Protein 8YZG (pdb70)

Organism: Streptococcus pneumoniae serotype 4 (strain ATCC BAA-334 / TIGR4) (NCBI:txid170187)

Secondary structure (DSSP, 8-state):
-EEEEHHHHHHTHHHHHHHHHHHT--EEEE-SSGGG-EEE--HHHHHHHHHHHHHHHH-

InterPro domains:
  IPR006442 Type II toxin-antitoxin system, antitoxin Phd/YefM [PF02604] (1-75)
  IPR036165 YefM-like superfamily [SSF143120] (1-77)
  IPR051405 phD/YefM antitoxin [PTHR33713] (1-79)

Solvent-accessible surface area: 4711 Å² total; per-residue (Å²): 141,80,67,7,100,104,51,48,22,129,90,91,70,157,88,31,93,126,57,5,85,121,88,99,105,29,2,36,2,54,22,193,81,111,136,92,67,84,82,25,47,3,142,70,22,119,44,39,72,74,107,86,107,141,96,64,134,104,167

Radius of gyration: 13.58 Å; Cα contacts (8 Å, |Δi|>4): 65; chains: 1; bounding box: 40×23×25 Å

B-factor: mean 17.43, std 8.89, range [6.29, 44.81]

Foldseek 3Di:
DAEAEPVRCVVCVVVVQVVLVVPVDKYWYDYPPVVVIDIDHHPVNVVVVVVVVVVVVVD

Structure (mmCIF, N/CA/C/O backbone):
data_8YZG
#
_entry.id   8YZG
#
_cell.length_a   37.273
_cell.length_b   37.273
_cell.length_c   89.802
_cell.angle_alpha   90.000
_cell.angle_beta   90.000
_cell.angle_gamma   90.000
#
_symmetry.space_group_name_H-M   'P 41 21 2'
#
loop_
_entity.id
_entity.type
_entity.pdbx_description
1 polymer Antitoxin
2 water water
#
loop_
_atom_site.group_PDB
_atom_site.id
_atom_site.type_symbol
_atom_site.label_atom_id
_atom_site.label_alt_id
_atom_site.label_comp_id
_atom_site.label_asym_id
_atom_site.label_entity_id
_atom_site.label_seq_id
_atom_site.pdbx_PDB_ins_code
_atom_site.Cartn_x
_atom_site.Cartn_y
_atom_site.Cartn_z
_atom_site.occupancy
_atom_site.B_iso_or_equiv
_atom_site.auth_seq_id
_atom_site.auth_comp_id
_atom_site.auth_asym_id
_atom_site.auth_atom_id
_atom_site.pdbx_PDB_model_num
ATOM 1 N N . MET A 1 1 ? 4.21603 20.01863 37.96415 1.000 26.03179 1 MET A N 1
ATOM 2 C CA . MET A 1 1 ? 4.41529 18.57934 38.08940 1.000 23.61629 1 MET A CA 1
ATOM 3 C C . MET A 1 1 ? 3.09588 17.82296 37.95629 1.000 18.61170 1 MET A C 1
ATOM 4 O O . MET A 1 1 ? 2.07333 18.28092 38.46456 1.000 20.56478 1 MET A O 1
ATOM 9 N N . GLU A 1 2 ? 3.12505 16.67024 37.28450 1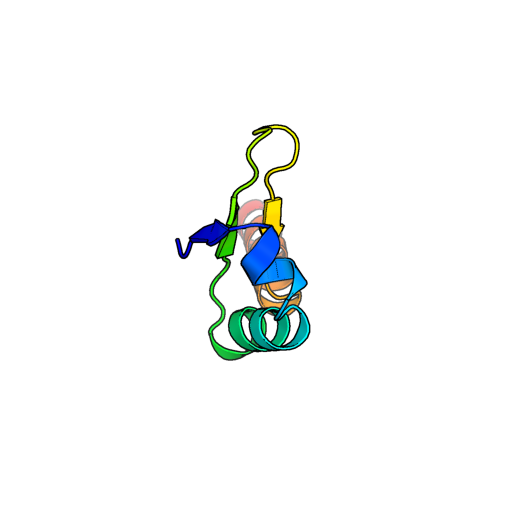.000 17.02573 2 GLU A N 1
ATOM 10 C CA . GLU A 1 2 ? 1.92922 15.84149 37.18726 1.000 15.08546 2 GLU A CA 1
ATOM 11 C C . GLU A 1 2 ? 1.46685 15.43433 38.58075 1.000 15.28743 2 GLU A C 1
ATOM 12 O O . GLU A 1 2 ? 2.27210 15.07764 39.44838 1.000 15.02400 2 GLU A O 1
ATOM 18 N N . ALA A 1 3 ? 0.16344 15.52506 38.80663 1.000 11.93779 3 ALA A N 1
ATOM 19 C CA . ALA A 1 3 ? -0.44589 15.16840 40.07640 1.000 12.56597 3 ALA A CA 1
ATOM 20 C C . ALA A 1 3 ? -1.42612 14.03339 39.82942 1.000 10.74474 3 ALA A C 1
ATOM 21 O O . ALA A 1 3 ? -2.23115 14.09043 38.88970 1.000 12.99172 3 ALA 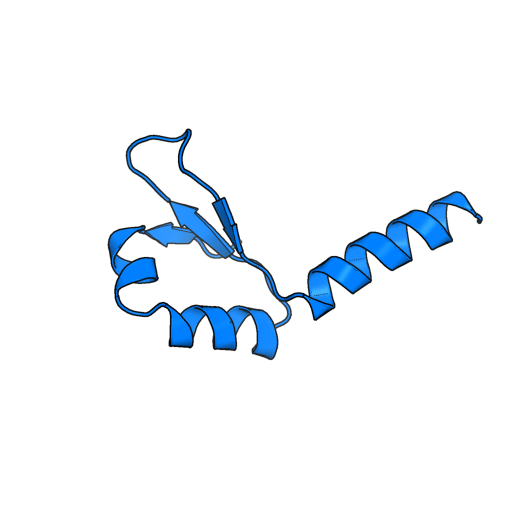A O 1
ATOM 23 N N . VAL A 1 4 ? -1.35314 13.00466 40.66382 1.000 9.46842 4 VAL A N 1
ATOM 24 C CA . VAL A 1 4 ? -2.10865 11.77092 40.48992 1.000 9.68858 4 VAL A CA 1
ATOM 25 C C . VAL A 1 4 ? -2.81302 11.45475 41.80201 1.000 9.77176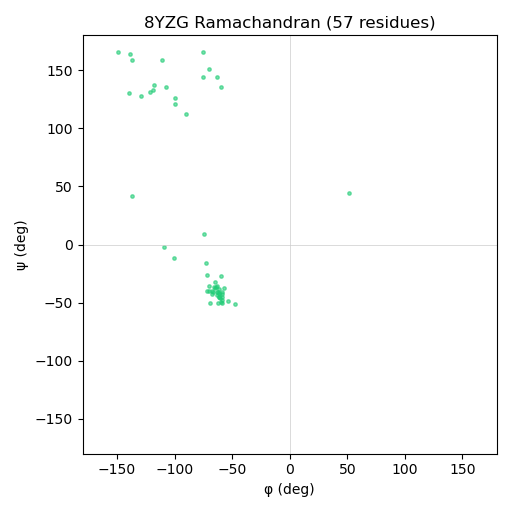 4 VAL A C 1
ATOM 26 O O . VAL A 1 4 ? -2.17024 11.38524 42.85719 1.000 9.42141 4 VAL A O 1
ATOM 30 N N . LEU A 1 5 ? -4.12375 11.22837 41.73741 1.000 9.00968 5 LEU A N 1
ATOM 31 C CA . LEU A 1 5 ? -4.87020 10.81359 42.92185 1.000 10.53884 5 LEU A CA 1
ATOM 32 C C . LEU A 1 5 ? -4.38443 9.46215 43.42765 1.000 9.11218 5 LEU A C 1
ATOM 33 O O . LEU A 1 5 ? -4.05595 8.56701 42.64723 1.000 9.13946 5 LEU A O 1
ATOM 38 N N . TYR A 1 6 ? -4.37354 9.30784 44.75579 1.000 8.59369 6 TYR A N 1
ATOM 39 C CA . TYR A 1 6 ? -3.93980 8.05167 45.35758 1.000 9.68534 6 TYR A CA 1
ATOM 40 C C . TYR A 1 6 ? -4.58291 6.83170 44.69631 1.000 9.75978 6 TYR A C 1
ATOM 41 O O . TYR A 1 6 ? -3.89349 5.87295 44.33911 1.000 9.98323 6 TYR A O 1
ATOM 50 N N . SER A 1 7 ? -5.91201 6.82698 44.56465 1.000 10.18924 7 SER A N 1
ATOM 51 C CA . SER A 1 7 ? -6.56744 5.63231 44.03399 1.000 11.19843 7 SER A CA 1
ATOM 52 C C . SER A 1 7 ? -6.10108 5.32800 42.61434 1.000 10.54751 7 SER A C 1
ATOM 53 O O . SER A 1 7 ? -5.89210 4.16441 42.24886 1.000 10.45653 7 SER A O 1
ATOM 56 N N . THR A 1 8 ? -5.90683 6.36864 41.80816 1.000 9.38788 8 THR A N 1
ATOM 57 C CA . THR A 1 8 ? -5.44632 6.16995 40.43888 1.000 9.83048 8 THR A CA 1
ATOM 58 C C . THR A 1 8 ? -4.02141 5.63459 40.40949 1.000 8.79849 8 THR A C 1
ATOM 59 O O . THR A 1 8 ? -3.69932 4.73760 39.62010 1.000 9.33748 8 THR A O 1
ATOM 63 N N . PHE A 1 9 ? -3.15958 6.18316 41.26354 1.000 8.30948 9 PHE A N 1
ATOM 64 C CA . PHE A 1 9 ? -1.78980 5.69699 41.38130 1.000 8.97544 9 PHE A CA 1
ATOM 65 C C . PHE A 1 9 ? -1.75850 4.21803 41.77254 1.000 8.99689 9 PHE A C 1
ATOM 66 O O . PHE A 1 9 ? -1.08416 3.40599 41.12748 1.000 9.25584 9 PHE A O 1
ATOM 74 N N . ARG A 1 10 ? -2.50593 3.85184 42.81756 1.000 8.68169 10 ARG A N 1
ATOM 75 C CA . ARG A 1 10 ? -2.55628 2.46234 43.26143 1.000 10.42699 10 ARG A CA 1
ATOM 76 C C . ARG A 1 10 ? -3.05269 1.54435 42.15030 1.000 12.15269 10 ARG A C 1
ATOM 77 O O . ARG A 1 10 ? -2.50567 0.45706 41.94242 1.000 14.52574 10 ARG A O 1
ATOM 85 N N . ASN A 1 11 ? -4.06396 1.98791 41.39952 1.000 9.95884 11 ASN A N 1
ATOM 86 C CA . ASN A 1 11 ? -4.67609 1.15354 40.36896 1.000 12.52777 11 ASN A CA 1
ATOM 87 C C . ASN A 1 11 ? -3.79161 0.97750 39.15018 1.000 10.76337 11 ASN A C 1
ATOM 88 O O . ASN A 1 11 ? -4.07149 0.10974 38.31821 1.000 13.04222 11 ASN A O 1
ATOM 93 N N . HIS A 1 12 ? -2.76656 1.80889 38.98966 1.000 10.50806 12 HIS A N 1
ATOM 94 C CA . HIS A 1 12 ? -1.92780 1.78118 37.79797 1.000 10.77535 12 HIS A CA 1
ATOM 95 C C . HIS A 1 12 ? -0.46695 1.91967 38.18090 1.000 10.53063 12 HIS A C 1
ATOM 96 O O . HIS A 1 12 ? 0.30860 2.59830 37.50512 1.000 9.78104 12 HIS A O 1
ATOM 103 N N . LEU A 1 13 ? -0.06799 1.22625 39.24588 1.000 10.38092 13 LEU A N 1
ATOM 104 C CA . LEU A 1 13 ? 1.23584 1.46283 39.85567 1.000 9.52131 13 LEU A CA 1
ATOM 105 C C . LEU A 1 13 ? 2.37541 1.21026 38.87507 1.000 10.38940 13 LEU A C 1
ATOM 106 O O . LEU A 1 13 ? 3.26513 2.05495 38.71327 1.000 8.92412 13 LEU A O 1
ATOM 111 N N . LYS A 1 14 ? 2.36034 0.06061 38.19203 1.000 10.53346 14 LYS A N 1
ATOM 112 C CA . LYS A 1 14 ? 3.43644 -0.24781 37.25756 1.000 11.66073 14 LYS A CA 1
ATOM 113 C C . LYS A 1 14 ? 3.48853 0.76381 36.12109 1.000 10.25578 14 LYS A C 1
ATOM 114 O O . LYS A 1 14 ? 4.57611 1.18248 35.70485 1.000 10.13415 14 LYS A O 1
ATOM 120 N N . ASP A 1 15 ? 2.32871 1.17339 35.59954 1.000 9.39646 15 ASP A N 1
ATOM 121 C CA . ASP A 1 15 ? 2.32364 2.17820 34.54002 1.000 10.91769 15 ASP A CA 1
ATOM 122 C C . ASP A 1 15 ? 2.98608 3.47422 34.99831 1.000 8.85915 15 ASP A C 1
ATOM 123 O O . ASP A 1 15 ? 3.73968 4.09812 34.23887 1.000 9.22777 15 ASP A O 1
ATOM 128 N N . TYR A 1 16 ? 2.70080 3.91397 36.22005 1.000 8.61988 16 TYR A N 1
ATOM 129 C CA . TYR A 1 16 ? 3.30386 5.15311 36.69894 1.000 7.70648 16 TYR A CA 1
ATOM 130 C C . TYR A 1 16 ? 4.79830 5.00332 36.95996 1.000 8.24776 16 TYR A C 1
ATOM 131 O O . TYR A 1 16 ? 5.56505 5.95152 36.74516 1.000 8.63135 16 TYR A O 1
ATOM 140 N N . MET A 1 17 ? 5.22999 3.84018 37.44627 1.000 7.91440 17 MET A N 1
ATOM 141 C CA . MET A 1 17 ? 6.65971 3.60237 37.60328 1.000 9.21699 17 MET A CA 1
ATOM 142 C C . MET A 1 17 ? 7.37338 3.65788 36.26134 1.000 8.97973 17 MET A C 1
ATOM 143 O O . MET A 1 17 ? 8.45164 4.25491 36.14805 1.000 9.02353 17 MET A O 1
ATOM 148 N N . LYS A 1 18 ? 6.77885 3.05337 35.23136 1.000 8.49882 18 LYS A N 1
ATOM 149 C CA . LYS A 1 18 ? 7.37205 3.12395 33.90327 1.000 8.77746 18 LYS A CA 1
ATOM 150 C C . LYS A 1 18 ? 7.37405 4.55327 33.39022 1.000 8.47498 18 LYS A C 1
ATOM 151 O O . LYS A 1 18 ? 8.33927 4.98582 32.74836 1.000 9.17919 18 LYS A O 1
ATOM 157 N N . LYS A 1 19 ? 6.31775 5.31846 33.68136 1.000 7.53716 19 LYS A N 1
ATOM 158 C CA . LYS A 1 19 ? 6.24075 6.69859 33.21025 1.000 8.54049 19 LYS A CA 1
ATOM 159 C C . LYS A 1 19 ? 7.37007 7.55558 33.77159 1.000 9.33957 19 LYS A C 1
ATOM 160 O O . LYS A 1 19 ? 8.04743 8.27069 33.02390 1.000 8.77057 19 LYS A O 1
ATOM 166 N N . VAL A 1 20 ? 7.58528 7.52146 35.09223 1.000 7.61985 20 VAL A N 1
ATOM 167 C CA . VAL A 1 20 ? 8.60829 8.39960 35.65367 1.000 8.35825 20 VAL A CA 1
ATOM 168 C C . VAL A 1 20 ? 9.97473 8.00884 35.14020 1.000 7.47087 20 VAL A C 1
ATOM 169 O O . VAL A 1 20 ? 10.84831 8.86988 34.96245 1.000 8.07078 20 VAL A O 1
ATOM 173 N N . ASN A 1 21 ? 10.18361 6.71705 34.87815 1.000 7.50542 21 ASN A N 1
ATOM 174 C CA . ASN A 1 21 ? 11.43395 6.27040 34.27081 1.000 8.44188 21 ASN A CA 1
ATOM 175 C C . ASN A 1 21 ? 11.54555 6.73928 32.82857 1.000 9.57669 21 ASN A C 1
ATOM 176 O O . ASN A 1 21 ? 12.55414 7.33205 32.43101 1.000 8.96284 21 ASN A O 1
ATOM 181 N N . ASP A 1 22 ? 10.51275 6.49944 32.03668 1.000 7.54223 22 ASP A N 1
ATOM 182 C CA . ASP A 1 22 ? 10.62203 6.75764 30.60785 1.000 8.37958 22 ASP A CA 1
ATOM 183 C C . ASP A 1 22 ? 10.63934 8.24754 30.29537 1.000 9.24871 22 ASP A C 1
ATOM 184 O O . ASP A 1 22 ? 11.17274 8.65284 29.25447 1.000 9.86815 22 ASP A O 1
ATOM 189 N N . GLU A 1 23 ? 10.05122 9.07167 31.15860 1.000 8.71493 23 GLU A N 1
ATOM 190 C CA . GLU A 1 23 ? 9.94416 10.50315 30.92867 1.000 9.52023 23 GLU A CA 1
ATOM 191 C C . GLU A 1 23 ? 10.97967 11.32813 31.67988 1.000 9.29444 23 GLU A C 1
ATOM 192 O O . GLU A 1 23 ? 11.11080 12.52370 31.39172 1.000 10.12618 23 GLU A O 1
ATOM 198 N N . PHE A 1 24 ? 11.71224 10.74345 32.63806 1.000 7.49178 24 PHE A N 1
ATOM 199 C CA . PHE A 1 24 ? 12.64185 11.51112 33.47505 1.000 9.39101 24 PHE A CA 1
ATOM 200 C C . PHE A 1 24 ? 11.93537 12.71677 34.09321 1.000 11.39234 24 PHE A C 1
ATOM 201 O O . PHE A 1 24 ? 12.44668 13.84004 34.08577 1.000 11.84216 24 PHE A O 1
ATOM 209 N N . GLU A 1 25 ? 10.71884 12.48043 34.60130 1.000 8.71726 25 GLU A N 1
ATOM 210 C CA . GLU A 1 25 ? 9.88098 13.51977 35.21018 1.000 10.90162 25 GLU A CA 1
ATOM 211 C C . GLU A 1 25 ? 9.19303 12.93814 36.44428 1.000 10.05068 25 GLU A C 1
ATOM 212 O O . GLU A 1 25 ? 8.59017 11.85010 36.35597 1.000 12.44513 25 GLU A O 1
ATOM 218 N N . PRO A 1 26 ? 9.25701 13.62703 37.57746 1.000 9.15331 26 PRO A N 1
ATOM 219 C CA . PRO A 1 26 ? 8.58089 13.16333 38.79906 1.000 9.63992 26 PRO A CA 1
ATOM 220 C C . PRO A 1 26 ? 7.07848 13.39803 38.71594 1.000 7.96263 26 PRO A C 1
ATOM 221 O O . PRO A 1 26 ? 6.57883 14.15611 37.88386 1.000 11.09215 26 PRO A O 1
ATOM 225 N N . LEU A 1 27 ? 6.35423 12.75746 39.62831 1.000 7.88676 27 LEU A N 1
ATOM 226 C CA . LEU A 1 27 ? 4.94168 13.05696 39.79663 1.000 8.47320 27 LEU A CA 1
ATOM 227 C C . LEU A 1 27 ? 4.63508 13.12396 41.28221 1.000 8.57782 27 LEU A C 1
ATOM 228 O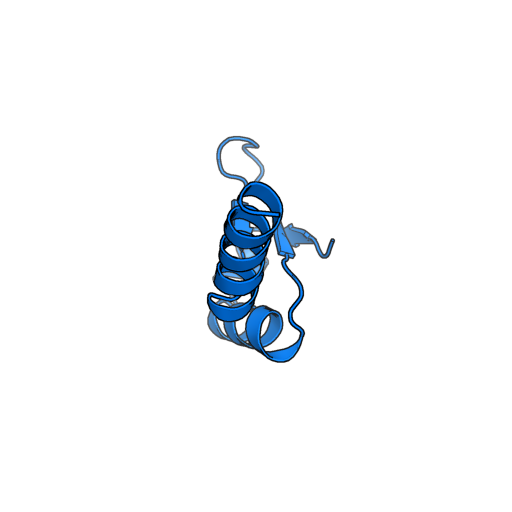 O . LEU A 1 27 ? 5.36609 12.57965 42.10932 1.000 9.03264 27 LEU A O 1
ATOM 233 N N . THR A 1 28 ? 3.54023 13.79231 41.62359 1.000 9.20803 28 THR A N 1
ATOM 234 C CA . THR A 1 28 ? 3.06338 13.88264 42.99776 1.000 10.08126 28 THR A CA 1
ATOM 235 C C . THR A 1 28 ? 1.81534 13.02853 43.13182 1.000 8.70463 28 THR A C 1
ATOM 236 O O . THR A 1 28 ? 0.94622 13.05595 42.25746 1.000 9.47261 28 THR A O 1
ATOM 240 N N . VAL A 1 29 ? 1.73807 12.25473 44.20985 1.000 9.20236 29 VAL A N 1
ATOM 241 C CA . VAL A 1 29 ? 0.53667 11.49906 44.54936 1.000 8.35952 29 VAL A CA 1
ATOM 242 C C . VAL A 1 29 ? -0.23853 12.26185 45.61030 1.000 10.88905 29 VAL A C 1
ATOM 243 O O . VAL A 1 29 ? 0.30957 12.61960 46.66835 1.000 10.56718 29 VAL A O 1
ATOM 247 N N . VAL A 1 30 ? -1.51248 12.50901 45.30459 1.000 12.26524 30 VAL A N 1
ATOM 248 C CA . VAL A 1 30 ? -2.39398 13.39331 46.06082 1.000 12.66249 30 VAL A CA 1
ATOM 249 C C . VAL A 1 30 ? -3.26075 12.52728 46.9668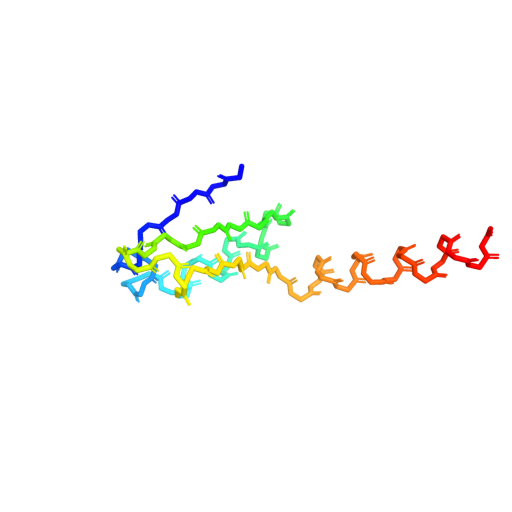4 1.000 13.40983 30 VAL A C 1
ATOM 250 O O . VAL A 1 30 ? -4.00389 11.66642 46.48843 1.000 12.01773 30 VAL A O 1
ATOM 254 N N . ASN A 1 31 ? -3.17561 12.74855 48.27463 1.000 17.03180 31 ASN A N 1
ATOM 255 C CA . ASN A 1 31 ? -4.04634 12.06365 49.21886 1.000 22.81761 31 ASN A CA 1
ATOM 256 C C . ASN A 1 31 ? -5.02346 13.05135 49.83616 1.000 20.03544 31 ASN A C 1
ATOM 257 O O . ASN A 1 31 ? -4.79196 14.25728 49.85784 1.000 28.09927 31 ASN A O 1
ATOM 262 N N . LYS A 1 32 ? -6.12364 12.51600 50.36203 1.000 29.76778 32 LYS A N 1
ATOM 263 C CA . LYS A 1 32 ? -7.02455 13.34809 51.14829 1.000 31.39798 32 LYS A CA 1
ATOM 264 C C . LYS A 1 32 ? -6.32809 13.85341 52.40576 1.000 31.84594 32 LYS A C 1
ATOM 265 O O . LYS A 1 32 ? -6.55133 14.99344 52.82986 1.000 32.69025 32 LYS A O 1
ATOM 271 N N . ASN A 1 33 ? -5.47023 13.02439 53.00793 1.000 29.33526 33 ASN A N 1
ATOM 272 C CA . ASN A 1 33 ? -4.63815 13.44590 54.12842 1.000 31.78405 33 ASN A CA 1
ATOM 273 C C . ASN A 1 33 ? -3.33800 13.97716 53.55503 1.000 27.66756 33 ASN A C 1
ATOM 274 O O . ASN A 1 33 ? -2.54750 13.19071 53.01061 1.000 23.54520 33 ASN A O 1
ATOM 279 N N . PRO A 1 34 ? -3.05124 15.27975 53.65820 1.000 28.49161 34 PRO A N 1
ATOM 280 C CA . PRO A 1 34 ? -1.78901 15.79195 53.09682 1.000 28.43193 34 PRO A CA 1
AT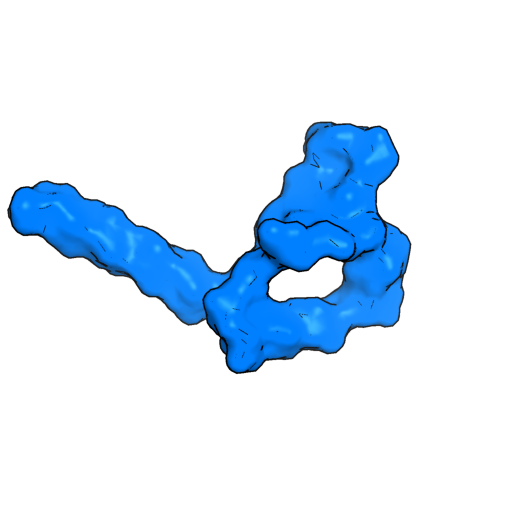OM 281 C C . PRO A 1 34 ? -0.54127 15.15085 53.69095 1.000 22.01334 34 PRO A C 1
ATOM 282 O O . PRO A 1 34 ? 0.48608 15.08788 53.01415 1.000 21.31414 34 PRO A O 1
ATOM 286 N N . ASP A 1 35 ? -0.58652 14.66151 54.92511 1.000 23.10890 35 ASP A N 1
ATOM 287 C CA . ASP A 1 35 ? 0.59703 14.02513 55.49167 1.000 21.35018 35 ASP A CA 1
ATOM 288 C C . ASP A 1 35 ? 0.86990 12.63177 54.93108 1.000 22.47579 35 ASP A C 1
ATOM 289 O O . ASP A 1 35 ? 1.72832 11.92301 55.46557 1.000 22.83825 35 ASP A O 1
ATOM 294 N N . GLU A 1 36 ? 0.15293 12.21834 53.88847 1.000 20.66156 36 GLU A N 1
ATOM 295 C CA . GLU A 1 36 ? 0.45051 10.99055 53.17078 1.000 18.36866 36 GLU A CA 1
ATOM 296 C C . GLU A 1 36 ? 1.00435 11.27803 51.78542 1.000 16.43406 36 GLU A C 1
ATOM 297 O O . GLU A 1 36 ? 1.37260 10.34488 51.05621 1.000 16.47985 36 GLU A O 1
ATOM 303 N N . ASP A 1 37 ? 1.09994 12.54166 51.41657 1.000 11.33478 37 ASP A N 1
ATOM 304 C CA . ASP A 1 37 ? 1.39872 12.88470 50.02975 1.000 15.06104 37 ASP A CA 1
ATOM 305 C C . ASP A 1 37 ? 2.86140 12.65570 49.72133 1.000 16.47302 37 ASP A C 1
ATOM 306 O O . ASP A 1 37 ? 3.74171 12.87226 50.55975 1.000 15.44822 37 ASP A O 1
ATOM 311 N N . ILE A 1 38 ? 3.12269 12.21899 48.50177 1.000 11.20898 38 ILE A N 1
ATOM 312 C CA . ILE A 1 38 ? 4.45275 11.77082 48.13547 1.000 10.49799 38 ILE A CA 1
ATOM 313 C C . ILE A 1 38 ? 4.80730 12.27797 46.75323 1.000 8.18681 38 ILE A C 1
ATOM 314 O O . ILE A 1 38 ? 3.95792 12.72845 45.97604 1.000 8.37046 38 ILE A O 1
ATOM 319 N N . VAL A 1 39 ? 6.09457 12.20789 46.47326 1.000 7.04716 39 VAL A N 1
ATOM 320 C CA . VAL A 1 39 ? 6.66151 12.40978 45.15718 1.000 8.06529 39 VAL A CA 1
ATOM 321 C C . VAL A 1 39 ? 7.33349 11.10512 44.75315 1.000 7.35897 39 VAL A C 1
ATOM 322 O O . VAL A 1 39 ? 7.96650 10.42889 45.58244 1.000 7.54207 39 VAL A O 1
ATOM 326 N N . VAL A 1 40 ? 7.12791 10.73334 43.49360 1.000 7.07499 40 VAL A N 1
ATOM 327 C CA . VAL A 1 40 ? 7.65666 9.51679 42.90421 1.000 6.52383 40 VAL A CA 1
ATOM 328 C C . VAL A 1 40 ? 8.50439 9.93808 41.71251 1.000 7.27897 40 VAL A C 1
ATOM 329 O O . VAL A 1 40 ? 8.06262 10.74214 40.88430 1.000 7.51991 40 VAL A O 1
ATOM 333 N N . LEU A 1 41 ? 9.71593 9.40267 41.62200 1.000 6.40900 41 LEU A N 1
ATOM 334 C CA . LEU A 1 41 ? 10.59131 9.69460 40.49455 1.000 6.28505 41 LEU A CA 1
ATOM 335 C C . LEU A 1 41 ? 11.46932 8.48317 40.23533 1.000 6.29282 41 LEU A C 1
ATOM 336 O O . LEU A 1 41 ? 11.56145 7.56840 41.05944 1.000 6.56649 41 LEU A O 1
ATOM 341 N N . SER A 1 42 ? 12.11041 8.45329 39.07349 1.000 6.93331 42 SER A N 1
ATOM 342 C CA . SER A 1 42 ? 12.99030 7.32452 38.80459 1.000 7.82676 42 SER A CA 1
ATOM 343 C C . SER A 1 42 ? 14.24127 7.38452 39.67889 1.000 7.45016 42 SER A C 1
ATOM 344 O O . SER A 1 42 ? 14.70294 8.46224 40.08745 1.000 7.38825 42 SER A O 1
ATOM 347 N N . LYS A 1 43 ? 14.79274 6.20446 39.97873 1.000 9.37173 43 LYS A N 1
ATOM 348 C CA . LYS A 1 43 ? 16.09993 6.16707 40.62232 1.000 10.39807 43 LYS A CA 1
ATOM 349 C C . LYS A 1 43 ? 17.13806 6.89867 39.78303 1.000 10.65376 43 LYS A C 1
ATOM 350 O O . LYS A 1 43 ? 17.99616 7.60025 40.32297 1.000 11.40478 43 LYS A O 1
ATOM 356 N N . SER A 1 44 ? 17.04991 6.78325 38.45739 1.000 9.47552 44 SER A N 1
ATOM 357 C CA . SER A 1 44 ? 17.98499 7.50283 37.59391 1.000 10.89786 44 SER A CA 1
ATOM 358 C C . SER A 1 44 ? 17.91922 9.00827 37.83155 1.000 11.93400 44 SER A C 1
ATOM 359 O O . SER A 1 44 ? 18.95184 9.67614 37.97892 1.000 12.37688 44 SER A O 1
ATOM 362 N N . GLU A 1 45 ? 16.70970 9.57562 37.86439 1.000 9.50013 45 GLU A N 1
ATOM 363 C CA . GLU A 1 45 ? 16.59425 11.00679 38.10576 1.000 9.51235 45 GLU A CA 1
ATOM 364 C C . GLU A 1 45 ? 17.01639 11.37984 39.52314 1.000 10.88421 45 GLU A C 1
ATOM 365 O O . GLU A 1 45 ? 17.65383 12.42291 39.73226 1.000 11.96275 45 GLU A O 1
ATOM 371 N N . TRP A 1 46 ? 16.65908 10.56339 40.52008 1.000 9.54887 46 TRP A N 1
ATOM 372 C CA . TRP A 1 46 ? 17.11887 10.84671 41.87832 1.000 10.30647 46 TRP A CA 1
ATOM 373 C C . TRP A 1 46 ? 18.64025 10.87454 41.94063 1.000 11.27266 46 TRP A C 1
ATOM 374 O O . TRP A 1 46 ? 19.23411 11.76872 42.56522 1.000 11.63212 46 TRP A O 1
ATOM 385 N N . ASP A 1 47 ? 19.28308 9.88510 41.31409 1.000 11.97952 47 ASP A N 1
ATOM 386 C CA . ASP A 1 47 ? 20.74317 9.82632 41.31293 1.000 14.11181 47 ASP A CA 1
ATOM 387 C C . ASP A 1 47 ? 21.32433 11.03509 40.60866 1.000 15.29456 47 ASP A C 1
ATOM 388 O O . ASP A 1 47 ? 22.32378 11.59852 41.06715 1.000 14.56154 47 ASP A O 1
ATOM 393 N N . SER A 1 48 ? 20.70432 11.44626 39.49518 1.000 14.69207 48 SER A N 1
ATOM 394 C CA . SER A 1 48 ? 21.07805 12.68354 38.81475 1.000 17.15958 48 SER A CA 1
ATOM 395 C C . SER A 1 48 ? 21.05763 13.86724 39.76781 1.000 15.85199 48 SER A C 1
ATOM 396 O O . SER A 1 48 ? 22.02227 14.63867 39.83040 1.000 16.03642 48 SER A O 1
ATOM 399 N N . ILE A 1 49 ? 19.96965 14.01843 40.53333 1.000 16.59261 49 ILE A N 1
ATOM 400 C CA . ILE A 1 49 ? 19.87186 15.10713 41.50509 1.000 16.50617 49 ILE A CA 1
ATOM 401 C C . ILE A 1 49 ? 20.99124 15.00359 42.54312 1.000 16.70605 49 ILE A C 1
ATOM 402 O O . ILE A 1 49 ? 21.67948 15.98768 42.85168 1.000 15.26532 49 ILE A O 1
ATOM 407 N N . GLN A 1 50 ? 21.21900 13.80197 43.07426 1.000 13.41517 50 GLN A N 1
ATOM 408 C CA . GLN A 1 50 ? 22.18875 13.66164 44.15914 1.000 15.09928 50 GLN A CA 1
ATOM 409 C C . GLN A 1 50 ? 23.62220 13.83534 43.66353 1.000 16.57783 50 GLN A C 1
ATOM 410 O O . GLN A 1 50 ? 24.45252 14.44639 44.35108 1.000 16.15229 50 GLN A O 1
ATOM 416 N N . GLU A 1 51 ? 23.93969 13.28919 42.48672 1.000 14.27085 51 GLU A N 1
ATOM 417 C CA . GLU A 1 51 ? 25.26563 13.48340 41.91012 1.000 15.03720 51 GLU A CA 1
ATOM 418 C C . GLU A 1 51 ? 25.51532 14.95370 41.61238 1.000 16.83903 51 GLU A C 1
ATOM 419 O O . GLU A 1 51 ? 26.60855 15.47811 41.87266 1.000 16.00535 51 GLU A O 1
ATOM 425 N N . THR A 1 52 ? 24.51383 15.63173 41.05124 1.000 15.33810 52 THR A N 1
ATOM 426 C CA . THR A 1 52 ? 24.63997 17.05284 40.75021 1.000 18.68401 52 THR A CA 1
ATOM 427 C C . THR A 1 52 ? 24.87373 17.86667 42.01607 1.000 19.23758 52 THR A C 1
ATOM 428 O O . THR A 1 52 ? 25.69927 18.78628 42.02740 1.000 21.68277 52 THR A O 1
ATOM 432 N N . LEU A 1 53 ? 24.16236 17.53602 43.09320 1.000 18.58968 53 LEU A N 1
ATOM 433 C CA . LEU A 1 53 ? 24.33398 18.25610 44.35291 1.000 20.30437 53 LEU A CA 1
ATOM 434 C C . LEU A 1 53 ? 25.75827 18.11215 44.88359 1.000 22.52775 53 LEU A C 1
ATOM 435 O O . LEU A 1 53 ? 26.38254 19.09583 45.30394 1.000 22.71658 53 LEU A O 1
ATOM 440 N N . ARG A 1 54 ? 26.29450 16.89019 44.86395 1.000 18.66614 54 ARG A N 1
ATOM 441 C CA . ARG A 1 54 ? 27.63896 16.67567 45.38982 1.000 22.50354 54 ARG A CA 1
ATOM 442 C C . ARG A 1 54 ? 28.70058 17.29877 44.48942 1.000 23.50514 54 ARG A C 1
ATOM 443 O O . ARG A 1 54 ? 29.68222 17.86941 44.98600 1.000 23.34587 54 ARG A O 1
ATOM 451 N N . ILE A 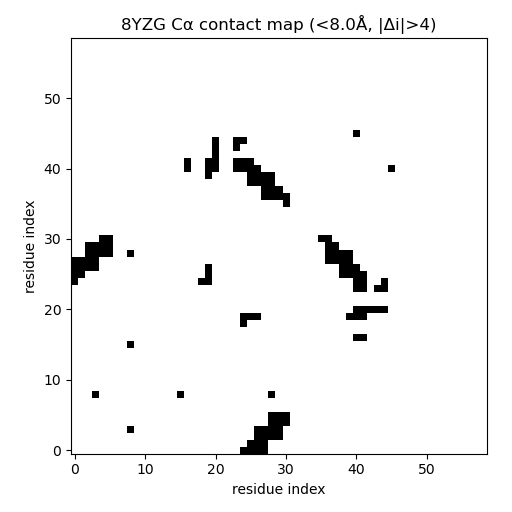1 55 ? 28.53397 17.18582 43.16768 1.000 21.28206 55 ILE A N 1
ATOM 452 C CA . ILE A 1 55 ? 29.46075 17.83409 42.24330 1.000 25.42155 55 ILE A CA 1
ATOM 453 C C . ILE A 1 55 ? 29.43329 19.34388 42.43562 1.000 27.90875 55 ILE A C 1
ATOM 454 O O . ILE A 1 55 ? 30.48349 19.99484 42.50161 1.000 31.41319 55 ILE A O 1
ATOM 459 N N . ALA A 1 56 ? 28.23353 19.92204 42.54688 1.000 27.71217 56 ALA A N 1
ATOM 460 C CA . ALA A 1 56 ? 28.11918 21.36736 42.72964 1.000 29.16647 56 ALA A CA 1
ATOM 461 C C . ALA A 1 56 ? 28.75693 21.82033 44.03839 1.000 33.31987 56 ALA A C 1
ATOM 462 O O . ALA A 1 56 ? 29.34924 22.90520 44.10436 1.000 35.43440 56 ALA A O 1
ATOM 464 N N . GLN A 1 57 ? 28.64838 21.00819 45.09339 1.000 29.94148 57 GLN A N 1
ATOM 465 C CA . GLN A 1 57 ? 29.30708 21.36355 46.34747 1.000 32.74773 57 GLN A CA 1
ATOM 466 C C . GLN A 1 57 ? 30.82384 21.34237 46.19767 1.000 34.59626 57 GLN A C 1
ATOM 467 O O . GLN A 1 57 ? 31.52248 22.18395 46.77553 1.000 38.33426 57 GLN A O 1
ATOM 473 N N . ASN A 1 58 ? 31.34977 20.39377 45.41856 1.000 33.50628 58 ASN A N 1
ATOM 474 C CA . ASN A 1 58 ? 32.79015 20.33576 45.18789 1.000 36.08088 58 ASN A CA 1
ATOM 475 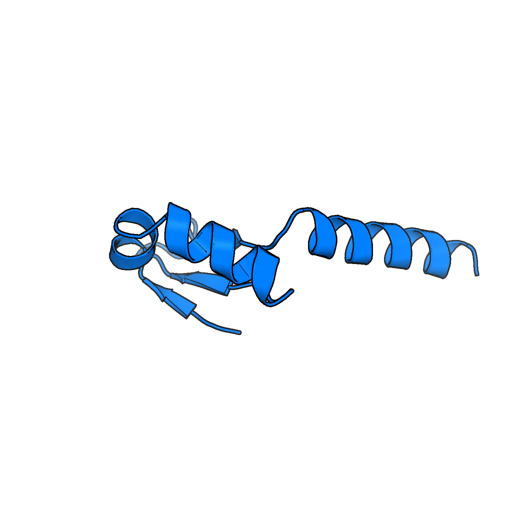C C . ASN A 1 58 ? 33.27332 21.53908 44.38669 1.000 36.82947 58 ASN A C 1
ATOM 476 O O . ASN A 1 58 ? 34.33764 22.09735 44.67828 1.000 38.86556 58 ASN A O 1
ATOM 481 N N . LYS A 1 59 ? 32.50706 21.95428 43.38003 1.000 37.87903 59 LYS A N 1
ATOM 482 C CA . LYS A 1 59 ? 32.89488 23.07226 42.52001 1.000 38.61978 59 LYS A CA 1
ATOM 483 C C . LYS A 1 59 ? 32.59333 24.41339 43.18427 1.000 40.58890 59 LYS A C 1
ATOM 484 O O . LYS A 1 59 ? 32.57048 24.52447 44.41096 1.000 43.66608 59 LYS A O 1
#

Sequence (59 aa):
MEAVLYSTFRNHLKDYMKKVNDEFEPLTVVNKNPDEDIVVLSKSEWDSIQETLRIAQNK

Nearest PDB structures (foldseek):
  7v5y-assembly1_D  TM=8.889E-01  e=3.272E-05  Staphylococcus aureus subsp. aureus NCTC 8325
  7v5y-assembly1_A  TM=9.350E-01  e=8.072E-05  Staphylococcus aureus subsp. aureus NCTC 8325
  7v6w-assembly2_I  TM=9.535E-01  e=4.913E-04  Staphylococcus aureus subsp. aureus NCTC 8325
  7v6w-assembly2_K  TM=9.567E-01  e=7.989E-04  Staphylococcus aureus subsp. aureus NCTC 8325
  7v5y-assembly1_C  TM=9.210E-01  e=1.212E-03  Staphylococcus aureus subsp. aureus NCTC 8325